Protein AF-A0A429M9Q3-F1 (afdb_monomer_lite)

pLDDT: mean 84.98, std 10.95, range [35.56, 94.69]

Structure (mmCIF, N/CA/C/O backbone):
data_AF-A0A429M9Q3-F1
#
_entry.id   AF-A0A429M9Q3-F1
#
loop_
_atom_site.group_PDB
_atom_site.id
_atom_site.type_symbol
_atom_site.label_atom_id
_atom_site.label_alt_id
_atom_site.label_comp_id
_atom_site.label_asym_id
_atom_site.label_entity_id
_atom_site.label_seq_id
_atom_site.pdbx_PDB_ins_code
_atom_site.Cartn_x
_atom_site.Cartn_y
_atom_site.Cartn_z
_atom_site.occupancy
_atom_site.B_iso_or_equiv
_atom_site.auth_seq_id
_atom_site.auth_comp_id
_atom_site.auth_asym_id
_atom_site.auth_atom_id
_atom_site.pdbx_PDB_model_num
ATOM 1 N N . MET A 1 1 ? -13.099 -10.575 21.263 1.00 35.56 1 MET A N 1
ATOM 2 C CA . MET A 1 1 ? -13.842 -11.155 20.128 1.00 35.56 1 MET A CA 1
ATOM 3 C C . MET A 1 1 ? -13.229 -10.577 18.865 1.00 35.56 1 MET A C 1
ATOM 5 O O . MET A 1 1 ? -13.471 -9.414 18.570 1.00 35.56 1 MET A O 1
ATOM 9 N N . GLU A 1 2 ? -12.330 -11.318 18.217 1.00 43.84 2 GLU A N 1
ATOM 10 C CA . GLU A 1 2 ? -11.768 -10.922 16.921 1.00 43.84 2 GLU A CA 1
ATOM 11 C C . GLU A 1 2 ? -12.898 -10.932 15.891 1.00 43.84 2 GLU A C 1
ATOM 13 O O . GLU A 1 2 ? -13.537 -11.957 15.661 1.00 43.84 2 GLU A O 1
ATOM 18 N N . GLN A 1 3 ? -13.206 -9.759 15.341 1.00 48.94 3 GLN A N 1
ATOM 19 C CA . GLN A 1 3 ? -14.150 -9.622 14.239 1.00 48.94 3 GLN A CA 1
ATOM 20 C C . GLN A 1 3 ? -13.604 -10.439 13.062 1.00 48.94 3 GLN A C 1
ATOM 22 O O . GLN A 1 3 ? -12.522 -10.126 12.560 1.00 48.94 3 GLN A O 1
ATOM 27 N N . LYS A 1 4 ? -14.333 -11.482 12.640 1.00 52.31 4 LYS A N 1
ATOM 28 C CA . LYS A 1 4 ? -14.072 -12.192 11.380 1.00 52.31 4 LYS A CA 1
ATOM 29 C C . LYS A 1 4 ? -14.342 -11.219 10.235 1.00 52.31 4 LYS A C 1
ATOM 31 O O . LYS A 1 4 ? -15.459 -11.130 9.735 1.00 52.31 4 LYS A O 1
ATOM 36 N N . LEU A 1 5 ? -13.324 -10.454 9.861 1.00 58.38 5 LEU A N 1
ATOM 37 C CA . LEU A 1 5 ? -13.292 -9.774 8.577 1.00 58.38 5 LEU A CA 1
ATOM 38 C C . LEU A 1 5 ? -13.130 -10.871 7.526 1.00 58.38 5 LEU A C 1
ATOM 40 O O . LEU A 1 5 ? -12.041 -11.409 7.347 1.00 58.38 5 LEU A O 1
ATOM 44 N N . ASN A 1 6 ? -14.231 -11.257 6.891 1.00 63.44 6 ASN A N 1
ATOM 45 C CA . ASN A 1 6 ? -14.169 -12.112 5.718 1.00 63.44 6 ASN A CA 1
ATOM 46 C C . ASN A 1 6 ? -13.872 -11.198 4.534 1.00 63.44 6 ASN A C 1
ATOM 48 O O . ASN A 1 6 ? -14.678 -10.332 4.222 1.00 63.44 6 ASN A O 1
ATOM 52 N N . SER A 1 7 ? -12.700 -11.359 3.924 1.00 68.56 7 SER A N 1
ATOM 53 C CA . SER A 1 7 ? -12.418 -10.706 2.651 1.00 68.56 7 SER A CA 1
ATOM 54 C C . SER A 1 7 ? -13.290 -11.343 1.567 1.00 68.56 7 SER A C 1
ATOM 56 O O . SER A 1 7 ? -13.423 -12.568 1.557 1.00 68.56 7 SER A O 1
ATOM 58 N N . PHE A 1 8 ? -13.831 -10.567 0.625 1.00 79.62 8 PHE A N 1
ATOM 59 C CA . PHE A 1 8 ? -14.437 -11.149 -0.584 1.00 79.62 8 PHE A CA 1
ATOM 60 C C . PHE A 1 8 ? -13.390 -11.843 -1.475 1.00 79.62 8 PHE A C 1
ATOM 62 O O . PHE A 1 8 ? -13.737 -12.636 -2.348 1.00 79.62 8 PHE A O 1
ATOM 69 N N . ILE A 1 9 ? -12.104 -11.537 -1.265 1.00 77.69 9 ILE A N 1
ATOM 70 C CA . ILE A 1 9 ? -10.982 -12.249 -1.876 1.00 77.69 9 ILE A CA 1
ATOM 71 C C . ILE A 1 9 ? -10.754 -13.533 -1.083 1.00 77.69 9 ILE A C 1
ATOM 73 O O . ILE A 1 9 ? -10.478 -13.477 0.117 1.00 77.69 9 ILE A O 1
ATOM 77 N N . GLU A 1 10 ? -10.819 -14.676 -1.762 1.00 76.62 10 GLU A N 1
ATOM 78 C CA . GLU A 1 10 ? -10.432 -15.958 -1.180 1.00 76.62 10 GLU A CA 1
ATOM 79 C C . GLU A 1 10 ? -8.939 -15.931 -0.833 1.00 76.62 10 GLU A C 1
ATOM 81 O O . GLU A 1 10 ? -8.070 -15.940 -1.703 1.00 76.62 10 GLU A O 1
ATOM 86 N N . VAL A 1 11 ? -8.640 -15.862 0.464 1.00 78.94 11 VAL A N 1
ATOM 87 C CA . VAL A 1 11 ? -7.276 -15.948 0.988 1.00 78.94 11 VAL A CA 1
ATOM 88 C C . VAL A 1 11 ? -7.106 -17.315 1.630 1.00 78.94 11 VAL A C 1
ATOM 90 O O . VAL A 1 11 ? -7.890 -17.701 2.499 1.00 78.94 11 VAL A O 1
ATOM 93 N N . SER A 1 12 ? -6.068 -18.046 1.219 1.00 76.69 12 SER A N 1
ATOM 94 C CA . SER A 1 12 ? -5.725 -19.322 1.849 1.00 76.69 12 SER A CA 1
ATOM 95 C C . SER A 1 12 ? -5.498 -19.130 3.358 1.00 76.69 12 SER A C 1
ATOM 97 O O . SER A 1 12 ? -4.763 -18.215 3.741 1.00 76.69 12 SER A O 1
ATOM 99 N N . PRO A 1 13 ? -6.034 -20.008 4.229 1.00 72.94 13 PRO A N 1
ATOM 100 C CA . PRO A 1 13 ? -5.793 -19.951 5.674 1.00 72.94 13 PRO A CA 1
ATOM 101 C C . PRO A 1 13 ? -4.312 -20.048 6.071 1.00 72.94 13 PRO A C 1
ATOM 103 O O . PRO A 1 13 ? -3.959 -19.721 7.199 1.00 72.94 13 PRO A O 1
ATOM 106 N N . GLN A 1 14 ? -3.459 -20.533 5.165 1.00 78.31 14 GLN A N 1
ATOM 107 C CA . GLN A 1 14 ? -2.015 -20.703 5.358 1.00 78.31 14 GLN A CA 1
ATOM 108 C C . GLN A 1 14 ? -1.198 -19.527 4.802 1.00 78.31 14 GLN A C 1
ATOM 110 O O . GLN A 1 14 ? 0.025 -19.544 4.895 1.00 78.31 14 GLN A O 1
ATOM 115 N N . SER A 1 15 ? -1.846 -18.531 4.190 1.00 78.50 15 SER A N 1
ATOM 116 C CA . SER A 1 15 ? -1.159 -17.366 3.638 1.00 78.50 15 SER A CA 1
ATOM 117 C C . SER A 1 15 ? -0.738 -16.404 4.747 1.00 78.50 15 SER A C 1
ATOM 119 O O . SER A 1 15 ? -1.551 -16.017 5.587 1.00 78.50 15 SER A O 1
ATOM 121 N N . ASP A 1 16 ? 0.505 -15.926 4.686 1.00 80.06 16 ASP A N 1
ATOM 122 C CA . ASP A 1 16 ? 0.986 -14.837 5.543 1.00 80.06 16 ASP A CA 1
ATOM 123 C C . ASP A 1 16 ? 0.297 -13.491 5.223 1.00 80.06 16 ASP A C 1
ATOM 125 O O . ASP A 1 16 ? 0.312 -12.556 6.031 1.00 80.06 16 ASP A O 1
ATOM 129 N N . PHE A 1 17 ? -0.352 -13.376 4.059 1.00 84.69 17 PHE A N 1
ATOM 130 C CA . PHE A 1 17 ? -0.991 -12.156 3.559 1.00 84.69 17 PHE A CA 1
ATOM 131 C C . PHE A 1 17 ? -2.496 -12.135 3.840 1.00 84.69 17 PHE A C 1
ATOM 133 O O . PHE A 1 17 ? -3.327 -12.024 2.939 1.00 84.69 17 PHE A O 1
ATOM 140 N N . THR A 1 18 ? -2.866 -12.234 5.113 1.00 83.25 18 THR A N 1
ATOM 141 C CA . THR A 1 18 ? -4.271 -12.138 5.536 1.00 83.25 18 THR A CA 1
ATOM 142 C C . THR A 1 18 ? -4.783 -10.691 5.523 1.00 83.25 18 THR A C 1
ATOM 144 O O . THR A 1 18 ? -4.006 -9.733 5.589 1.00 83.25 18 THR A O 1
ATOM 147 N N . ILE A 1 19 ? -6.111 -10.517 5.560 1.00 81.31 19 ILE A N 1
ATOM 148 C CA . ILE A 1 19 ? -6.776 -9.208 5.753 1.00 81.31 19 ILE A CA 1
ATOM 149 C C . ILE A 1 19 ? -6.382 -8.506 7.072 1.00 81.31 19 ILE A C 1
ATOM 151 O O . ILE A 1 19 ? -6.600 -7.304 7.254 1.00 81.31 19 ILE A O 1
ATOM 155 N N . HIS A 1 20 ? -5.775 -9.241 8.008 1.00 79.75 20 HIS A N 1
ATOM 156 C CA . HIS A 1 20 ? -5.239 -8.698 9.252 1.00 79.75 20 HIS A CA 1
ATOM 157 C C . HIS A 1 20 ? -3.764 -8.295 9.148 1.00 79.75 20 HIS A C 1
ATOM 159 O O . HIS A 1 20 ? -3.320 -7.488 9.962 1.00 79.75 20 HIS A O 1
ATOM 165 N N . ASN A 1 21 ? -2.993 -8.801 8.184 1.00 83.06 21 ASN A N 1
ATOM 166 C CA . ASN A 1 21 ? -1.590 -8.414 8.028 1.00 83.06 21 ASN A CA 1
ATOM 167 C C . ASN A 1 21 ? -1.461 -7.162 7.145 1.00 83.06 21 ASN A C 1
ATOM 169 O O . ASN A 1 21 ? -0.989 -6.129 7.625 1.00 83.06 21 ASN A O 1
ATOM 173 N N . LEU A 1 22 ? -1.982 -7.230 5.910 1.00 85.94 22 LEU A N 1
ATOM 174 C CA . LEU A 1 22 ? -1.952 -6.165 4.891 1.00 85.94 22 LEU A CA 1
ATOM 175 C C . LEU A 1 22 ? -0.601 -5.412 4.829 1.00 85.94 22 LEU A C 1
ATOM 177 O O . LEU A 1 22 ? -0.554 -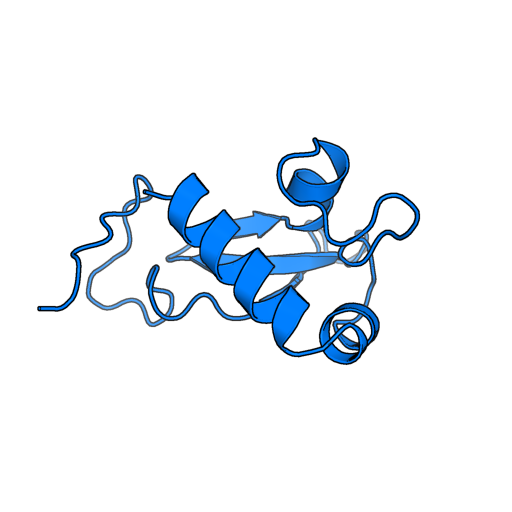4.212 5.129 1.00 85.94 22 LEU A O 1
ATOM 181 N N . PRO A 1 23 ? 0.512 -6.088 4.481 1.00 91.00 23 PRO A N 1
ATOM 182 C CA . PRO A 1 23 ? 1.815 -5.442 4.385 1.00 91.00 23 PRO A CA 1
ATOM 183 C C . PRO A 1 23 ? 1.889 -4.504 3.176 1.00 91.00 23 PRO A C 1
ATOM 185 O O . PRO A 1 23 ? 1.401 -4.821 2.091 1.00 91.00 23 PRO A O 1
ATOM 188 N N . TYR A 1 24 ? 2.548 -3.362 3.369 1.00 92.69 24 TYR A N 1
ATOM 189 C CA . TYR A 1 24 ? 2.803 -2.378 2.320 1.00 92.69 24 TYR A CA 1
ATOM 190 C C . TYR A 1 24 ? 4.117 -2.684 1.601 1.00 92.69 24 TYR A C 1
ATOM 192 O O . TYR A 1 24 ? 5.125 -2.989 2.239 1.00 92.69 24 TYR A O 1
ATOM 200 N N . GLY A 1 25 ? 4.121 -2.545 0.280 1.00 93.00 25 GLY A N 1
ATOM 201 C CA . GLY A 1 25 ? 5.288 -2.774 -0.563 1.00 93.00 25 GLY A CA 1
ATOM 202 C C . GLY A 1 25 ? 5.305 -1.867 -1.786 1.00 93.00 25 GLY A C 1
ATOM 203 O O . GLY A 1 25 ? 4.355 -1.133 -2.052 1.00 93.00 25 GLY A O 1
ATOM 204 N N . ILE A 1 26 ? 6.404 -1.932 -2.534 1.00 94.56 26 ILE A N 1
ATOM 205 C CA . ILE A 1 26 ? 6.513 -1.337 -3.866 1.00 94.56 26 ILE A CA 1
ATOM 206 C C . ILE A 1 26 ? 6.432 -2.458 -4.888 1.00 94.56 26 ILE A C 1
ATOM 208 O O . ILE A 1 26 ? 7.136 -3.459 -4.763 1.00 94.56 26 ILE A O 1
ATOM 212 N N . PHE A 1 27 ? 5.598 -2.272 -5.903 1.00 93.88 27 PHE A N 1
ATOM 213 C CA . PHE A 1 27 ? 5.470 -3.207 -7.011 1.00 93.88 27 PHE A CA 1
ATOM 214 C C . PHE A 1 27 ? 5.483 -2.462 -8.348 1.00 93.88 27 PHE A C 1
ATOM 216 O O . PHE A 1 27 ? 5.267 -1.250 -8.413 1.00 93.88 27 PHE A O 1
ATOM 223 N N . SER A 1 28 ? 5.745 -3.206 -9.416 1.00 92.44 28 SER A N 1
ATOM 224 C CA . SER A 1 28 ? 5.575 -2.766 -10.797 1.00 92.44 28 SER A CA 1
ATOM 225 C C . SER A 1 28 ? 4.863 -3.873 -11.574 1.00 92.44 28 SER A C 1
ATOM 227 O O . SER A 1 28 ? 5.053 -5.058 -11.302 1.00 92.44 28 SER A O 1
ATOM 229 N N . ARG A 1 29 ? 4.002 -3.502 -12.530 1.00 89.69 29 ARG A N 1
ATOM 230 C CA . ARG A 1 29 ? 3.251 -4.477 -13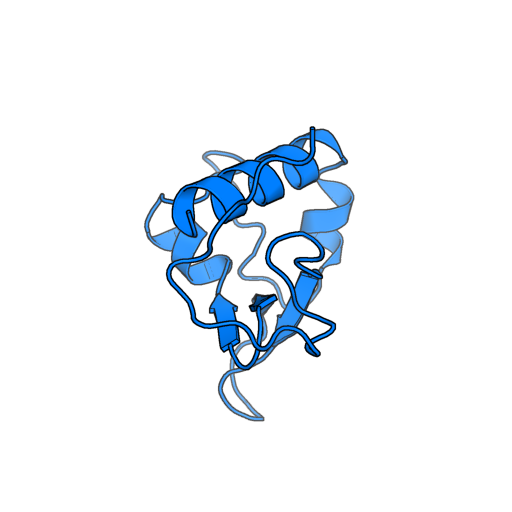.351 1.00 89.69 29 ARG A CA 1
ATOM 231 C C . ARG A 1 29 ? 4.132 -5.169 -14.396 1.00 89.69 29 ARG A C 1
ATOM 233 O O . ARG A 1 29 ? 3.823 -6.267 -14.841 1.00 89.69 29 ARG A O 1
ATOM 240 N N . THR A 1 30 ? 5.217 -4.512 -14.788 1.00 91.12 30 THR A N 1
ATOM 241 C CA . THR A 1 30 ? 6.252 -5.017 -15.694 1.00 91.12 30 THR A CA 1
ATOM 242 C C . THR A 1 30 ? 7.626 -4.660 -15.127 1.00 91.12 30 THR A C 1
ATOM 244 O O . THR A 1 30 ? 7.732 -3.807 -14.240 1.00 91.12 30 THR A O 1
ATOM 247 N N . ALA A 1 31 ? 8.691 -5.296 -15.622 1.00 87.50 31 ALA A N 1
ATOM 248 C CA . ALA A 1 31 ? 10.053 -5.047 -15.141 1.00 87.50 31 ALA A CA 1
ATOM 24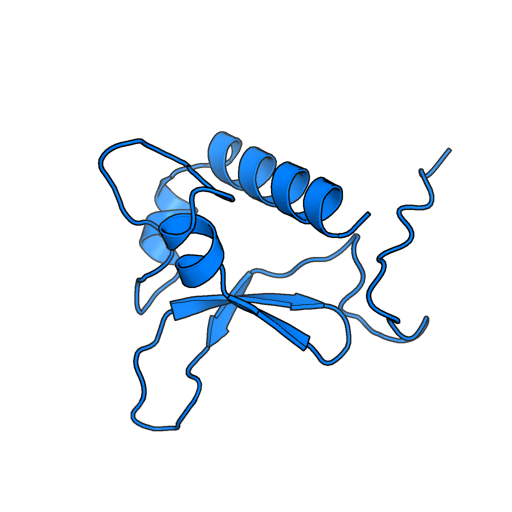9 C C . ALA A 1 31 ? 10.496 -3.581 -15.335 1.00 87.50 31 ALA A C 1
ATOM 251 O O . ALA A 1 31 ? 11.142 -3.011 -14.458 1.00 87.50 31 ALA A O 1
ATOM 252 N N . GLU A 1 32 ? 10.088 -2.962 -16.445 1.00 88.81 32 GLU A N 1
ATOM 253 C CA . GLU A 1 32 ? 10.364 -1.554 -16.774 1.00 88.81 32 GLU A CA 1
ATOM 254 C C . GLU A 1 32 ?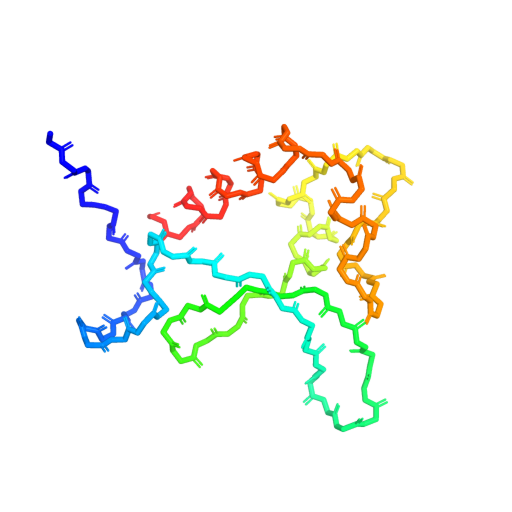 9.205 -0.605 -16.417 1.00 88.81 32 GLU A C 1
ATOM 256 O O . GLU A 1 32 ? 9.237 0.577 -16.750 1.0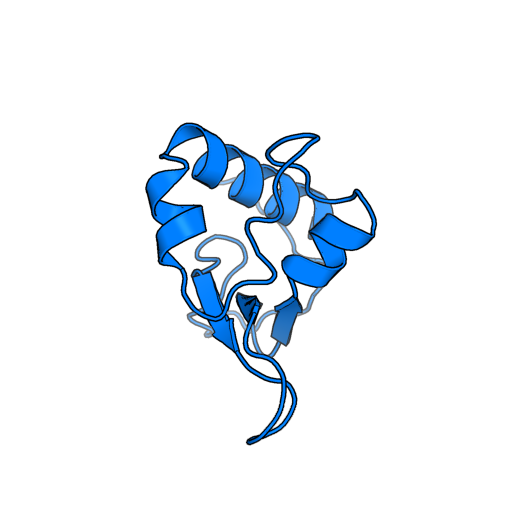0 88.81 32 GLU A O 1
ATOM 261 N N . GLY A 1 33 ? 8.152 -1.119 -15.779 1.00 87.62 33 GLY A N 1
ATOM 262 C CA . GLY A 1 33 ? 6.946 -0.355 -15.480 1.00 87.62 33 GLY A CA 1
ATOM 263 C C . GLY A 1 33 ? 7.125 0.642 -14.338 1.00 87.62 33 GLY A C 1
ATOM 264 O O . GLY A 1 33 ? 8.061 0.560 -13.540 1.00 87.62 33 GLY A O 1
ATOM 265 N N . GLU A 1 34 ? 6.168 1.562 -14.222 1.00 89.81 34 GLU A N 1
ATOM 266 C CA . GLU A 1 34 ? 6.124 2.502 -13.104 1.00 89.81 34 GLU A CA 1
ATOM 267 C C . GLU A 1 34 ? 6.002 1.757 -11.771 1.00 89.81 34 GLU A C 1
ATOM 269 O O . GLU A 1 34 ? 5.176 0.853 -11.603 1.00 89.81 34 GLU A O 1
ATOM 274 N N . ARG A 1 35 ? 6.851 2.151 -10.820 1.00 92.94 35 ARG A N 1
ATOM 275 C CA . ARG A 1 35 ? 6.836 1.636 -9.454 1.00 92.94 35 ARG A CA 1
ATOM 276 C C . ARG A 1 35 ? 5.866 2.439 -8.613 1.00 92.94 35 ARG A C 1
ATOM 278 O O . ARG A 1 35 ? 5.890 3.667 -8.635 1.00 92.94 35 ARG A O 1
ATOM 285 N N . GLN A 1 36 ? 5.057 1.726 -7.854 1.00 94.00 36 GLN A N 1
ATOM 286 C CA . GLN A 1 36 ? 3.959 2.298 -7.094 1.00 94.00 36 GLN A CA 1
ATOM 287 C C . GLN A 1 36 ? 3.709 1.481 -5.832 1.00 94.00 36 GLN A C 1
ATOM 289 O O . GLN A 1 36 ? 4.138 0.328 -5.706 1.00 94.00 36 GLN A O 1
ATOM 294 N N . VAL A 1 37 ? 3.042 2.111 -4.871 1.00 94.69 37 VAL A N 1
ATOM 295 C CA . VAL A 1 37 ? 2.746 1.496 -3.583 1.00 94.69 37 VAL A CA 1
ATOM 296 C C . VAL A 1 37 ? 1.584 0.519 -3.729 1.00 94.69 37 VAL A C 1
ATOM 298 O O . VAL A 1 37 ? 0.526 0.862 -4.259 1.00 94.69 37 VAL A O 1
ATOM 301 N N . GLY A 1 38 ? 1.768 -0.687 -3.199 1.00 94.25 38 GLY A N 1
ATOM 302 C CA . GLY A 1 38 ? 0.739 -1.715 -3.149 1.00 94.25 38 GLY A CA 1
ATOM 303 C C . GLY A 1 38 ? 0.664 -2.425 -1.804 1.00 94.25 38 GLY A C 1
ATOM 304 O O . GLY A 1 38 ? 1.544 -2.281 -0.951 1.00 94.25 38 GLY A O 1
ATOM 305 N N . VAL A 1 39 ? -0.408 -3.192 -1.618 1.00 94.31 39 VAL A N 1
ATOM 306 C CA . VAL A 1 39 ? -0.638 -4.030 -0.433 1.00 94.31 39 VAL A CA 1
ATOM 307 C C . VAL A 1 39 ? -0.899 -5.463 -0.859 1.00 94.31 39 VAL A C 1
ATOM 309 O O . VAL A 1 39 ? -1.777 -5.700 -1.683 1.00 94.31 39 VAL A O 1
ATOM 312 N N . ALA A 1 40 ? -0.163 -6.416 -0.293 1.00 91.38 40 ALA A N 1
ATOM 313 C CA . ALA A 1 40 ? -0.378 -7.831 -0.588 1.00 91.38 40 ALA A CA 1
ATOM 314 C C . ALA A 1 40 ? -1.558 -8.406 0.215 1.00 91.38 40 ALA A C 1
ATOM 316 O O . ALA A 1 40 ? -1.692 -8.146 1.416 1.00 91.38 40 ALA A O 1
ATOM 317 N N . ILE A 1 41 ? -2.391 -9.207 -0.451 1.00 88.44 41 ILE A N 1
ATOM 318 C CA . ILE A 1 41 ? -3.482 -9.987 0.142 1.00 88.44 41 ILE A CA 1
ATOM 319 C C . ILE A 1 41 ? -3.632 -11.327 -0.590 1.00 88.44 41 ILE A C 1
ATOM 321 O O . ILE A 1 41 ? -3.968 -11.370 -1.771 1.00 88.44 41 ILE A O 1
ATOM 325 N N . GLY A 1 42 ? -3.396 -12.436 0.110 1.00 87.19 42 GLY A N 1
ATOM 326 C CA . GLY A 1 42 ? -3.296 -13.757 -0.513 1.00 87.19 42 GLY A CA 1
ATOM 327 C C . GLY A 1 42 ? -2.288 -13.751 -1.666 1.00 87.19 42 GLY A C 1
ATOM 328 O O . GLY A 1 42 ? -1.138 -13.362 -1.478 1.00 87.19 42 GLY A O 1
ATOM 329 N N . ASP A 1 43 ? -2.755 -14.125 -2.856 1.00 87.44 43 ASP A N 1
ATOM 330 C CA . ASP A 1 43 ? -1.967 -14.138 -4.097 1.00 87.44 43 ASP A CA 1
ATOM 331 C C . ASP A 1 43 ? -2.090 -12.836 -4.914 1.00 87.44 43 ASP A C 1
ATOM 333 O O . ASP A 1 43 ? -1.609 -12.743 -6.045 1.00 87.44 43 ASP A O 1
ATOM 337 N N . TRP A 1 44 ? -2.750 -11.819 -4.356 1.00 89.44 44 TRP A N 1
ATOM 338 C CA . TRP A 1 44 ? -3.065 -10.566 -5.033 1.00 89.44 44 TRP A CA 1
ATOM 339 C C . TRP A 1 44 ? -2.296 -9.388 -4.443 1.00 89.44 44 TRP A C 1
ATOM 341 O O . TRP A 1 44 ? -1.932 -9.362 -3.267 1.00 89.44 44 TRP A O 1
ATOM 351 N N . VAL A 1 45 ? -2.109 -8.358 -5.268 1.00 92.06 45 VAL A N 1
ATOM 352 C CA . VAL A 1 45 ? -1.591 -7.057 -4.841 1.00 92.06 45 VAL A CA 1
ATOM 353 C C . VAL A 1 45 ? -2.631 -5.990 -5.150 1.00 92.06 45 VAL A C 1
ATOM 355 O O . VAL A 1 45 ? -3.071 -5.838 -6.288 1.00 92.06 45 VAL A O 1
ATOM 358 N N . ILE A 1 46 ? -3.016 -5.240 -4.125 1.00 91.38 46 ILE A N 1
ATOM 359 C CA . ILE A 1 46 ? -3.895 -4.081 -4.231 1.00 91.38 46 ILE A CA 1
ATOM 360 C C . ILE A 1 46 ? -3.050 -2.874 -4.615 1.00 91.38 46 ILE A C 1
ATOM 362 O O . ILE A 1 46 ? -2.129 -2.497 -3.894 1.00 91.38 46 ILE A O 1
ATOM 366 N N . ASP A 1 47 ? -3.407 -2.246 -5.725 1.00 93.31 47 ASP A N 1
ATOM 367 C CA . ASP A 1 47 ? -2.801 -1.015 -6.222 1.00 93.31 47 ASP A CA 1
ATOM 368 C C . ASP A 1 47 ? -3.368 0.203 -5.468 1.00 93.31 47 ASP A C 1
ATOM 370 O O . ASP A 1 47 ? -4.504 0.629 -5.706 1.00 93.31 47 ASP A O 1
ATOM 374 N N . LEU A 1 48 ? -2.589 0.772 -4.538 1.00 92.62 48 LEU A N 1
ATOM 375 C CA . LEU A 1 48 ? -3.039 1.927 -3.754 1.00 92.62 48 LEU A CA 1
ATOM 376 C C . LEU A 1 48 ? -3.077 3.215 -4.585 1.00 92.62 48 LEU A C 1
ATOM 378 O O . LEU A 1 48 ? -3.891 4.095 -4.301 1.00 92.62 48 LEU A O 1
ATOM 382 N N . ALA A 1 49 ? -2.238 3.324 -5.618 1.00 91.75 49 ALA A N 1
ATOM 383 C CA . ALA A 1 49 ? -2.238 4.469 -6.523 1.00 91.75 49 ALA A CA 1
ATOM 384 C C . ALA A 1 49 ? -3.533 4.514 -7.345 1.00 91.75 49 ALA A C 1
ATOM 386 O O . ALA A 1 49 ? -4.124 5.582 -7.520 1.00 91.75 49 ALA A O 1
ATOM 387 N N . ALA A 1 50 ? -4.027 3.357 -7.789 1.00 91.56 50 ALA A N 1
ATOM 388 C CA . ALA A 1 50 ? -5.327 3.249 -8.439 1.00 91.56 50 ALA A CA 1
ATOM 389 C C . ALA A 1 50 ? -6.471 3.629 -7.486 1.00 91.56 50 ALA A C 1
ATOM 391 O O . ALA A 1 50 ? -7.340 4.414 -7.871 1.00 91.56 50 ALA A O 1
ATOM 392 N N . LEU A 1 51 ? -6.464 3.143 -6.239 1.00 91.69 51 LEU A N 1
ATOM 393 C CA . LEU A 1 51 ? -7.487 3.512 -5.250 1.00 91.69 51 LEU A CA 1
ATOM 394 C C . LEU A 1 51 ? -7.512 5.022 -4.973 1.00 91.69 51 LEU A C 1
ATOM 396 O O . LEU A 1 51 ? -8.591 5.611 -4.870 1.00 91.69 51 LEU A O 1
ATOM 400 N N . GLU A 1 52 ? -6.341 5.653 -4.884 1.00 91.31 52 GLU A N 1
ATOM 401 C CA . GLU A 1 52 ? -6.207 7.104 -4.715 1.00 91.31 52 GLU A CA 1
ATOM 402 C C . GLU A 1 52 ? -6.725 7.867 -5.933 1.00 91.31 52 GLU A C 1
ATOM 404 O O . GLU A 1 52 ? -7.553 8.771 -5.793 1.00 91.31 52 GLU A O 1
ATOM 409 N N . LYS A 1 53 ? -6.343 7.437 -7.139 1.00 89.38 53 LYS A N 1
ATOM 410 C CA . LYS A 1 53 ? -6.810 8.021 -8.403 1.00 89.38 53 LYS A CA 1
ATOM 411 C C . LYS A 1 53 ? -8.329 7.936 -8.574 1.00 89.38 53 LYS A C 1
ATOM 413 O O . LYS A 1 53 ? -8.933 8.863 -9.108 1.00 89.38 53 LYS A O 1
ATOM 418 N N . HIS A 1 54 ? -8.949 6.847 -8.122 1.00 90.00 54 HIS A N 1
ATOM 419 C CA . HIS A 1 54 ? -10.402 6.658 -8.167 1.00 90.00 54 HIS A CA 1
ATOM 420 C C . HIS A 1 54 ? -11.145 7.298 -6.983 1.00 90.00 54 HIS A C 1
ATOM 422 O O . HIS A 1 54 ? -12.366 7.187 -6.899 1.00 90.00 54 HIS A O 1
ATOM 428 N N . GLY A 1 55 ? -10.440 7.977 -6.071 1.00 88.50 55 GLY A N 1
ATOM 429 C CA . GLY A 1 55 ? -11.040 8.654 -4.920 1.00 88.50 55 GLY A CA 1
ATOM 430 C C . GLY A 1 55 ? -11.536 7.715 -3.815 1.00 88.50 55 GLY A C 1
ATOM 431 O O . GLY A 1 55 ? -12.161 8.181 -2.865 1.00 88.50 55 GLY A O 1
ATOM 432 N N . LEU A 1 56 ? -11.238 6.416 -3.907 1.00 88.50 56 LEU A N 1
ATOM 433 C CA . LEU A 1 56 ? -11.576 5.415 -2.889 1.00 88.50 56 LEU A CA 1
ATOM 434 C C . LEU A 1 56 ? -10.646 5.504 -1.675 1.00 88.50 56 LEU A C 1
ATOM 436 O O . LEU A 1 56 ? -11.031 5.142 -0.564 1.00 88.50 56 LEU A O 1
ATOM 440 N N . LEU A 1 57 ? -9.426 6.011 -1.876 1.00 88.62 57 LEU A N 1
ATOM 441 C CA . LEU A 1 57 ? -8.439 6.201 -0.822 1.00 88.62 57 LEU A CA 1
ATOM 442 C C . LEU A 1 57 ? -7.803 7.591 -0.908 1.00 88.62 57 LEU A C 1
ATOM 444 O O . LEU A 1 57 ? -6.886 7.810 -1.684 1.00 88.62 57 LEU A O 1
ATOM 448 N N . LYS A 1 58 ? -8.243 8.529 -0.068 1.00 84.62 58 LYS A N 1
ATOM 449 C CA . LYS A 1 58 ? -7.647 9.872 0.012 1.00 84.62 58 LYS A CA 1
ATOM 450 C C . LYS A 1 58 ? -7.017 10.141 1.370 1.00 84.62 58 LYS A C 1
ATOM 452 O O . LYS A 1 58 ? -7.698 10.098 2.403 1.00 84.62 58 LYS A O 1
ATOM 457 N N . LEU A 1 59 ? -5.729 10.474 1.366 1.00 84.19 59 LEU A N 1
ATOM 458 C CA . LEU A 1 59 ? -5.020 10.966 2.549 1.00 84.19 59 LEU A CA 1
ATOM 459 C C . LEU A 1 59 ? -5.090 12.490 2.659 1.00 84.19 59 LEU A C 1
ATOM 461 O O . LEU A 1 59 ? -5.418 12.996 3.730 1.00 84.19 59 LEU A O 1
ATOM 465 N N . SER A 1 60 ? -4.883 13.197 1.550 1.00 80.25 60 SER A N 1
ATOM 466 C CA . SER A 1 60 ? -5.096 14.640 1.429 1.00 80.25 60 SER A CA 1
ATOM 467 C C . SER A 1 60 ? -5.743 14.964 0.078 1.00 80.25 60 SER A C 1
ATOM 469 O O . SER A 1 60 ? -5.807 14.111 -0.807 1.00 80.25 60 SER A O 1
ATOM 471 N N . ASP A 1 61 ? -6.253 16.185 -0.078 1.00 72.62 61 ASP A N 1
ATOM 472 C CA . ASP A 1 61 ? -6.857 16.630 -1.339 1.00 72.62 61 ASP A CA 1
ATOM 473 C C . ASP A 1 61 ? -5.841 17.144 -2.366 1.00 72.62 61 ASP A C 1
ATOM 475 O O . ASP A 1 61 ? -6.223 17.406 -3.505 1.00 72.62 61 ASP A O 1
ATOM 479 N N . GLN A 1 62 ? -4.568 17.297 -1.984 1.00 69.69 62 GLN A N 1
ATOM 480 C CA . GLN A 1 62 ? -3.556 17.952 -2.824 1.00 69.69 62 GLN A CA 1
ATOM 481 C C . GLN A 1 62 ? -2.316 17.103 -3.116 1.00 69.69 62 GLN A C 1
ATOM 483 O O . GLN A 1 62 ? -1.581 17.429 -4.044 1.00 69.69 62 GLN A O 1
ATOM 488 N N . ASP A 1 63 ? -2.088 16.012 -2.382 1.00 79.25 63 ASP A N 1
ATOM 489 C CA . ASP A 1 63 ? -0.912 15.160 -2.556 1.00 79.25 63 ASP A CA 1
ATOM 490 C C . ASP A 1 63 ? -1.277 13.752 -3.015 1.00 79.25 63 ASP A C 1
ATOM 492 O O . ASP A 1 63 ? -2.201 13.131 -2.493 1.00 79.25 63 ASP A O 1
ATOM 496 N N . THR A 1 64 ? -0.462 13.219 -3.928 1.00 83.31 64 THR A N 1
ATOM 497 C CA . THR A 1 64 ? -0.406 11.785 -4.221 1.00 83.31 64 THR A CA 1
ATOM 498 C C . THR A 1 64 ? 0.645 11.129 -3.337 1.00 83.31 64 THR A C 1
ATOM 500 O O . THR A 1 64 ? 1.824 11.522 -3.376 1.00 83.31 64 THR A O 1
ATOM 503 N N . TYR A 1 65 ? 0.241 10.129 -2.561 1.00 87.81 65 TYR A N 1
ATOM 504 C CA . TYR A 1 65 ? 1.138 9.404 -1.655 1.00 87.81 65 TYR A CA 1
ATOM 505 C C . TYR A 1 65 ? 1.542 8.037 -2.199 1.00 87.81 65 TYR A C 1
ATOM 507 O O . TYR A 1 65 ? 2.602 7.533 -1.828 1.00 87.81 65 TYR A O 1
ATOM 515 N N . PHE A 1 66 ? 0.725 7.448 -3.075 1.00 91.06 66 PHE A N 1
ATOM 516 C CA . PHE A 1 66 ? 0.882 6.047 -3.475 1.00 91.06 66 PHE A CA 1
ATOM 517 C C . PHE A 1 66 ? 1.432 5.862 -4.887 1.00 91.06 66 PHE A C 1
ATOM 519 O O . PHE A 1 66 ? 2.061 4.840 -5.163 1.00 91.06 66 PHE A O 1
ATOM 526 N N . ASN A 1 67 ? 1.274 6.856 -5.767 1.00 90.44 67 ASN A N 1
ATOM 527 C CA . ASN A 1 67 ? 1.985 6.887 -7.045 1.00 90.44 67 ASN A CA 1
ATOM 528 C C . ASN A 1 67 ? 3.427 7.384 -6.846 1.00 90.44 67 ASN A C 1
ATOM 530 O O . ASN A 1 67 ? 3.773 8.501 -7.233 1.00 90.44 67 ASN A O 1
ATOM 534 N N . GLN A 1 68 ? 4.229 6.605 -6.121 1.00 90.81 68 GLN A N 1
ATOM 535 C CA . GLN A 1 68 ? 5.614 6.912 -5.776 1.00 90.81 68 GLN A CA 1
ATOM 536 C C . GLN A 1 68 ? 6.473 5.645 -5.891 1.00 90.81 68 GLN A C 1
ATOM 538 O O . GLN A 1 68 ? 6.016 4.563 -5.513 1.00 90.81 68 GLN A O 1
ATOM 543 N N . PRO A 1 69 ? 7.741 5.760 -6.328 1.00 91.94 69 PRO A N 1
ATOM 544 C CA . PRO A 1 69 ? 8.633 4.610 -6.460 1.00 91.94 69 PRO A CA 1
ATOM 545 C C . PRO A 1 69 ? 9.148 4.075 -5.113 1.00 91.94 69 PRO A C 1
ATOM 547 O O . PRO A 1 69 ? 9.848 3.062 -5.089 1.00 91.94 69 PRO A O 1
ATOM 550 N N . THR A 1 70 ? 8.850 4.755 -4.002 1.00 92.00 70 THR A N 1
ATOM 551 C CA . THR A 1 70 ? 9.271 4.400 -2.641 1.00 92.00 70 THR A CA 1
ATOM 552 C C . THR A 1 70 ? 8.135 4.608 -1.639 1.00 92.00 70 THR A C 1
ATOM 554 O O . THR A 1 70 ? 7.212 5.388 -1.865 1.00 92.00 70 THR A O 1
ATOM 557 N N . LEU A 1 71 ? 8.212 3.914 -0.498 1.00 91.44 71 LEU A N 1
ATOM 558 C CA . LEU A 1 71 ? 7.237 4.028 0.594 1.00 91.44 71 LEU A CA 1
ATOM 559 C C . LEU A 1 71 ? 7.453 5.270 1.470 1.00 91.44 71 LEU A C 1
ATOM 561 O O . LEU A 1 71 ? 6.606 5.574 2.307 1.00 91.44 71 LEU A O 1
ATOM 565 N N . ASN A 1 72 ? 8.569 5.984 1.303 1.00 92.06 72 ASN A N 1
ATOM 566 C CA . ASN A 1 72 ? 9.007 7.038 2.218 1.00 92.06 72 ASN A CA 1
ATOM 567 C C . ASN A 1 72 ? 7.944 8.121 2.403 1.00 92.06 72 ASN A C 1
ATOM 569 O O . ASN A 1 72 ? 7.583 8.406 3.537 1.00 92.06 72 ASN A O 1
ATOM 573 N N . LYS A 1 73 ? 7.360 8.634 1.311 1.00 90.75 73 LYS A N 1
ATOM 574 C CA . LYS A 1 73 ? 6.321 9.676 1.379 1.00 90.75 73 LYS A CA 1
ATOM 575 C C . LYS A 1 73 ? 5.095 9.218 2.180 1.00 90.75 73 LYS A C 1
ATOM 577 O O . LYS A 1 73 ? 4.522 9.983 2.953 1.00 90.75 73 LYS A O 1
ATOM 582 N N . PHE A 1 74 ? 4.702 7.951 2.033 1.00 90.12 74 PHE A N 1
ATOM 583 C CA . PHE A 1 74 ? 3.606 7.371 2.806 1.00 90.12 74 PHE A CA 1
ATOM 584 C C . PHE A 1 74 ? 3.988 7.163 4.279 1.00 90.12 74 PHE A C 1
ATOM 586 O O . PHE A 1 74 ? 3.200 7.478 5.172 1.00 90.12 74 PHE A O 1
ATOM 593 N N . ILE A 1 75 ? 5.199 6.689 4.563 1.00 89.44 75 ILE A N 1
ATOM 594 C CA . ILE A 1 75 ? 5.698 6.524 5.935 1.00 89.44 75 ILE A CA 1
ATOM 595 C C . ILE A 1 75 ? 5.777 7.895 6.634 1.00 89.44 75 ILE A C 1
ATOM 597 O O . ILE A 1 75 ? 5.223 8.079 7.716 1.00 89.44 75 ILE A O 1
ATOM 601 N N . GLU A 1 76 ? 6.345 8.901 5.984 1.00 91.56 76 GLU A N 1
ATOM 602 C CA . GLU A 1 76 ? 6.454 10.270 6.503 1.00 91.56 76 GLU A CA 1
ATOM 603 C C . GLU A 1 76 ? 5.091 10.923 6.777 1.00 91.56 76 GLU A C 1
ATOM 605 O O . GLU A 1 76 ? 4.982 11.754 7.677 1.00 91.56 76 GLU A O 1
ATOM 610 N N . SER A 1 77 ? 4.025 10.493 6.088 1.00 89.38 77 SER A N 1
ATOM 611 C CA . SER A 1 77 ? 2.656 10.966 6.348 1.00 89.38 77 SER A CA 1
ATOM 612 C C . SER A 1 77 ? 2.133 10.628 7.757 1.00 89.38 77 SER A C 1
ATOM 614 O O . SER A 1 77 ? 1.147 11.214 8.209 1.00 89.38 77 SER A O 1
ATOM 616 N N . GLY A 1 78 ? 2.782 9.697 8.463 1.00 90.25 78 GLY A N 1
ATOM 617 C CA . GLY A 1 78 ? 2.550 9.415 9.874 1.00 90.25 78 GLY A CA 1
ATOM 618 C C . GLY A 1 78 ? 1.440 8.404 10.182 1.00 90.25 78 GLY A C 1
ATOM 619 O O . GLY A 1 78 ? 0.564 8.075 9.379 1.00 90.25 78 GLY A O 1
ATOM 620 N N . LYS A 1 79 ? 1.454 7.925 11.432 1.00 89.06 79 LYS A N 1
ATOM 621 C CA . LYS A 1 79 ? 0.620 6.811 11.924 1.00 89.06 79 LYS A CA 1
ATOM 622 C C . LYS A 1 79 ? -0.890 7.021 11.752 1.00 89.06 79 LYS A C 1
ATOM 624 O O . LYS A 1 79 ? -1.623 6.047 11.578 1.00 89.06 79 LYS A O 1
ATOM 629 N N . ALA A 1 80 ? -1.363 8.268 11.802 1.00 89.94 80 ALA A N 1
ATOM 630 C CA . ALA A 1 80 ? -2.775 8.592 11.590 1.00 89.94 80 ALA A CA 1
ATOM 631 C C . ALA A 1 80 ? -3.234 8.194 10.178 1.00 89.94 80 ALA A C 1
ATOM 633 O O . ALA A 1 80 ? -4.258 7.525 10.024 1.00 89.94 80 ALA A O 1
ATOM 634 N N . ASN A 1 81 ? -2.426 8.521 9.168 1.00 90.62 81 ASN A N 1
ATOM 635 C CA . ASN A 1 81 ? -2.692 8.169 7.780 1.00 90.62 81 ASN A CA 1
ATOM 636 C C . ASN A 1 81 ? -2.565 6.664 7.552 1.00 90.62 81 ASN A C 1
ATOM 638 O O . ASN A 1 81 ? -3.444 6.078 6.929 1.00 90.62 81 ASN A O 1
ATOM 642 N N . TRP A 1 82 ? -1.572 5.996 8.145 1.00 89.75 82 TRP A N 1
ATOM 643 C CA . TRP A 1 82 ? -1.446 4.535 8.033 1.00 89.75 82 TRP A CA 1
ATOM 644 C C . TRP A 1 82 ? -2.671 3.799 8.586 1.00 89.75 82 TRP A C 1
ATOM 646 O O . TRP A 1 82 ? -3.169 2.851 7.979 1.00 89.75 82 TRP A O 1
ATOM 656 N N . SER A 1 83 ? -3.182 4.255 9.735 1.00 89.62 83 SER A N 1
ATOM 657 C CA . SER A 1 83 ? -4.395 3.708 10.349 1.00 89.62 83 SER A CA 1
ATOM 658 C C . SER A 1 83 ? -5.629 3.961 9.480 1.00 89.62 83 SER A C 1
ATOM 660 O O . SER A 1 83 ? -6.460 3.067 9.321 1.00 89.62 83 SER A O 1
ATOM 662 N N . LYS A 1 84 ? -5.725 5.149 8.863 1.00 90.81 84 LYS A N 1
ATOM 663 C CA . LYS A 1 84 ? -6.786 5.483 7.905 1.00 90.81 84 LYS A CA 1
ATOM 664 C C . LYS A 1 84 ? -6.757 4.542 6.701 1.00 90.81 84 LYS A C 1
ATOM 666 O O . LYS A 1 84 ? -7.776 3.921 6.427 1.00 90.81 84 LYS A O 1
ATOM 671 N N . VAL A 1 85 ? -5.597 4.369 6.056 1.00 91.44 85 VAL A N 1
ATOM 672 C CA . VAL A 1 85 ? -5.440 3.446 4.916 1.00 91.44 85 VAL A CA 1
ATOM 673 C C . VAL A 1 85 ? -5.863 2.039 5.298 1.00 91.44 85 VAL A C 1
ATOM 675 O O . VAL A 1 85 ? -6.698 1.451 4.621 1.00 91.44 85 VAL A O 1
ATOM 678 N N . ARG A 1 86 ? -5.350 1.518 6.416 1.00 89.50 86 ARG A N 1
ATOM 679 C CA . ARG A 1 86 ? -5.669 0.163 6.871 1.00 89.50 86 ARG A CA 1
ATOM 680 C C . ARG A 1 86 ? -7.168 -0.034 7.093 1.00 89.50 86 ARG A C 1
ATOM 682 O O . ARG A 1 86 ? -7.708 -1.036 6.640 1.00 89.50 86 ARG A O 1
ATOM 689 N N . LYS A 1 87 ? -7.848 0.920 7.739 1.00 89.00 87 LYS A N 1
ATOM 690 C CA . LYS A 1 87 ? -9.306 0.866 7.939 1.00 89.00 87 LYS A CA 1
ATOM 691 C C . LYS A 1 87 ? -10.071 0.927 6.621 1.00 89.00 87 LYS A C 1
ATOM 693 O O . LYS A 1 87 ? -11.010 0.160 6.443 1.00 89.00 87 LYS A O 1
ATOM 698 N N . THR A 1 88 ? -9.669 1.810 5.707 1.00 90.56 88 THR A N 1
ATOM 699 C CA . THR A 1 88 ? -10.292 1.911 4.384 1.00 90.56 88 THR A CA 1
ATOM 700 C C . THR A 1 88 ? -10.129 0.610 3.609 1.00 90.56 88 THR A C 1
ATOM 702 O O . THR A 1 88 ? -11.115 0.092 3.105 1.00 90.56 88 THR A O 1
ATOM 705 N N . LEU A 1 89 ? -8.924 0.036 3.565 1.00 89.38 89 LEU A N 1
ATOM 706 C CA . LEU A 1 89 ? -8.679 -1.240 2.891 1.00 89.38 89 LEU A CA 1
ATOM 707 C C . LEU A 1 89 ? -9.507 -2.369 3.504 1.00 89.38 89 LEU A C 1
ATOM 709 O O . LEU A 1 89 ? -10.159 -3.102 2.775 1.00 89.38 89 LEU A O 1
ATOM 713 N N . GLN A 1 90 ? -9.545 -2.472 4.833 1.00 86.62 90 GLN A N 1
ATOM 714 C CA . GLN A 1 90 ? -10.376 -3.465 5.515 1.00 86.62 90 GLN A CA 1
ATOM 715 C C . GLN A 1 90 ? -11.864 -3.303 5.194 1.00 86.62 90 GLN A C 1
ATOM 717 O O . GLN A 1 90 ? -12.531 -4.305 4.986 1.00 86.62 90 GLN A O 1
ATOM 722 N N . SER A 1 91 ? -12.366 -2.066 5.117 1.00 87.56 91 SER A N 1
ATOM 723 C CA . SER A 1 91 ? -13.759 -1.785 4.751 1.00 87.56 91 SER A CA 1
ATOM 724 C C . SER A 1 91 ? -14.061 -2.019 3.273 1.00 87.56 91 SER A C 1
ATOM 726 O O . SER A 1 91 ? -15.206 -2.290 2.939 1.00 87.56 91 SER A O 1
ATOM 728 N N . LEU A 1 92 ? -13.080 -1.842 2.386 1.00 86.94 92 LEU A N 1
ATOM 729 C CA . LEU A 1 92 ? -13.244 -2.116 0.959 1.00 86.94 92 LEU A CA 1
ATOM 730 C C . LEU A 1 92 ? -13.224 -3.615 0.674 1.00 86.94 92 LEU A C 1
ATOM 732 O O . LEU A 1 92 ? -13.849 -4.034 -0.288 1.00 86.94 92 LEU A O 1
ATOM 736 N N . LEU A 1 93 ? -12.483 -4.387 1.472 1.00 82.50 93 LEU A N 1
ATOM 737 C CA . LEU A 1 93 ? -12.291 -5.825 1.295 1.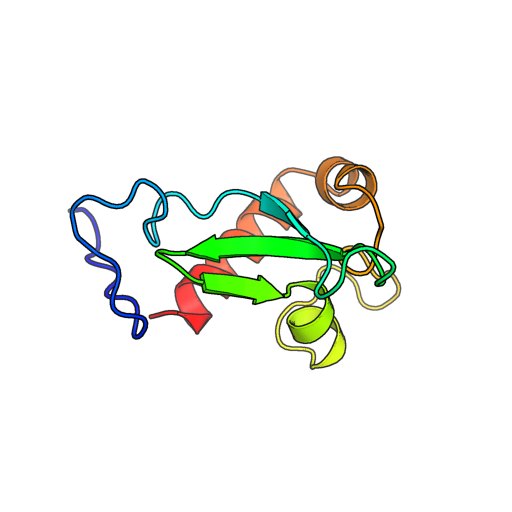00 82.50 93 LEU A CA 1
ATOM 738 C C . LEU A 1 93 ? -13.340 -6.679 2.015 1.00 82.50 93 LEU A C 1
ATOM 740 O O . LEU A 1 93 ? -13.459 -7.852 1.674 1.00 82.50 93 LEU A O 1
ATOM 744 N N . SER A 1 94 ? -14.058 -6.122 2.993 1.00 76.25 94 SER A N 1
ATOM 745 C CA . SER A 1 94 ? -15.110 -6.804 3.763 1.00 76.25 94 SER A CA 1
ATOM 746 C C . SER A 1 94 ? -16.439 -6.917 3.032 1.00 76.25 94 SER A C 1
ATOM 748 O O . SER A 1 94 ? -16.818 -5.905 2.403 1.00 76.25 94 SER A O 1
#

Sequence (94 aa):
MEQKLNSFIEVSPQSDFTIHNLPYGIFSRTAEGERQVGVAIGDWVIDLAALEKHGLLKLSDQDTYFNQPTLNKFIESGKANWSKVRKTLQSLLS

Organism: Acinetobacter baumannii (NCBI:txid470)

Foldseek 3Di:
DPPPLDFPDDAPPPDPQDLVNFDKDWDAPDPPGQIWIWTDHHPDIHQVQVCVVVVLQDPDPPDDQTSDNDNVSVVVSDDVSVVSVSVSSSVVRD

Secondary structure (DSSP, 8-state):
-------SS---TT-S--TTT--EEEE-SSTTSPPEEEEEETTEEEEHHHHHHTTSS-S-SS--SSSSSSSHHHHHT-HHHHHHHHHHHHHHH-

Radius of gyration: 13.41 Å; chains: 1; bounding box: 26×39×37 Å

InterPro domains:
  IPR005959 Fumarylacetoacetase [PTHR43069] (5-94)
  IPR015377 Fumarylacetoacetase, N-terminal [PF09298] (20-93)
  IPR036462 Fumarylacetoacetase, N-terminal domain superfamily [G3DSA:2.30.30.230] (1-94)
  IPR036462 Fumarylacetoacetase, N-terminal domain superfamily [SSF63433] (7-94)